Protein AF-A0A9X9MAJ4-F1 (afdb_monomer_lite)

InterPro domains:
  IPR027417 P-loop containing nucleoside triphosphate hydrolase [G3DSA:3.40.50.300] (80-132)
  IPR027417 P-loop containing nucleoside triphosphate hydrolase [SSF52540] (39-132)
  IPR036640 ABC transporter type 1, transmembrane domain superfamily [G3DSA:1.20.1560.10] (1-76)
  IPR050173 ATP-binding cassette transporter C-like [PTHR24223] (1-132)

Organism: Gulo gulo (NCBI:txid48420)

Stru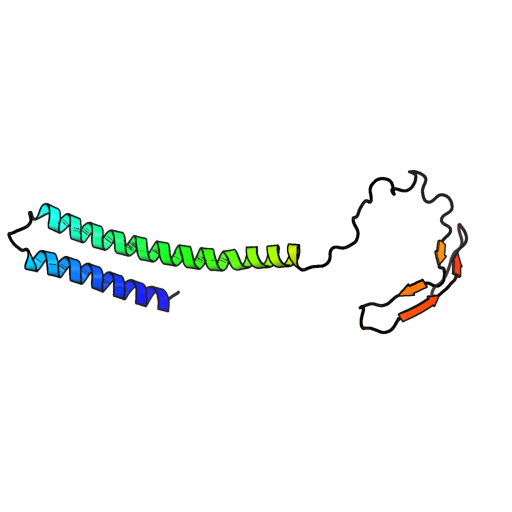cture (mmCIF, N/CA/C/O backbone):
data_AF-A0A9X9MAJ4-F1
#
_entry.id   AF-A0A9X9MAJ4-F1
#
loop_
_atom_site.group_PDB
_atom_site.id
_atom_site.type_symbol
_atom_site.label_atom_id
_atom_site.label_alt_id
_atom_site.label_comp_id
_atom_site.label_asym_id
_atom_site.label_entity_id
_atom_site.label_seq_id
_atom_site.pdbx_PDB_ins_code
_atom_site.Cartn_x
_atom_site.Cartn_y
_atom_site.Cartn_z
_atom_site.occupancy
_atom_site.B_iso_or_equiv
_atom_site.auth_seq_id
_atom_site.auth_comp_id
_atom_site.auth_asym_id
_atom_site.auth_atom_id
_atom_site.pdbx_PDB_model_num
ATOM 1 N N . MET A 1 1 ? 7.025 -8.663 -17.696 1.00 63.94 1 MET A N 1
ATOM 2 C CA . MET A 1 1 ? 8.421 -8.254 -17.987 1.00 63.94 1 MET A CA 1
ATOM 3 C C . MET A 1 1 ? 8.972 -8.793 -19.311 1.00 63.94 1 MET A C 1
ATOM 5 O O . MET A 1 1 ? 9.365 -7.973 -20.124 1.00 63.94 1 MET A O 1
ATOM 9 N N . ARG A 1 2 ? 8.987 -10.114 -19.581 1.00 74.19 2 ARG A N 1
ATOM 10 C CA . ARG A 1 2 ? 9.574 -10.674 -20.830 1.00 74.19 2 ARG A CA 1
ATOM 11 C C . ARG A 1 2 ? 8.969 -10.115 -22.127 1.00 74.19 2 ARG A C 1
ATOM 13 O O . ARG A 1 2 ? 9.711 -9.779 -23.033 1.00 74.19 2 ARG A O 1
ATOM 20 N N . TRP A 1 3 ? 7.651 -9.934 -22.191 1.00 82.88 3 TRP A N 1
ATOM 21 C CA . TRP A 1 3 ? 6.989 -9.354 -23.369 1.00 82.88 3 TRP A CA 1
ATOM 22 C C . TRP A 1 3 ? 7.345 -7.878 -23.615 1.00 82.88 3 TRP A C 1
ATOM 24 O O . TRP A 1 3 ? 7.587 -7.468 -24.746 1.00 82.88 3 TRP A O 1
ATOM 34 N N . LEU A 1 4 ? 7.416 -7.084 -22.542 1.00 82.56 4 LEU A N 1
ATOM 35 C CA . LEU A 1 4 ? 7.818 -5.678 -22.600 1.00 82.56 4 LEU A CA 1
ATOM 36 C C . LEU A 1 4 ? 9.281 -5.546 -23.041 1.00 82.56 4 LEU A C 1
ATOM 38 O O . LEU A 1 4 ? 9.578 -4.720 -23.892 1.00 82.56 4 LEU A O 1
ATOM 42 N N . ALA A 1 5 ? 10.164 -6.401 -22.513 1.00 80.31 5 ALA A N 1
ATOM 43 C CA . ALA A 1 5 ? 11.569 -6.443 -22.906 1.00 80.31 5 ALA A CA 1
ATOM 44 C C . ALA A 1 5 ? 11.725 -6.687 -24.415 1.00 80.31 5 ALA A C 1
ATOM 46 O O . ALA A 1 5 ? 12.355 -5.879 -25.080 1.00 80.31 5 ALA A O 1
ATOM 47 N N . VAL A 1 6 ? 11.030 -7.688 -24.973 1.00 85.44 6 VAL A N 1
ATOM 48 C CA . VAL A 1 6 ? 11.064 -7.974 -26.421 1.00 85.44 6 VAL A CA 1
ATOM 49 C C . VAL A 1 6 ? 10.617 -6.768 -27.258 1.00 85.44 6 VAL A C 1
ATOM 51 O O . VAL A 1 6 ? 11.227 -6.467 -28.280 1.00 85.44 6 VAL A O 1
ATOM 54 N N . ARG A 1 7 ? 9.579 -6.034 -26.835 1.00 85.94 7 ARG A N 1
ATOM 55 C CA . ARG A 1 7 ? 9.149 -4.813 -27.544 1.00 85.94 7 ARG A CA 1
ATOM 56 C C . ARG A 1 7 ? 10.189 -3.694 -27.467 1.00 85.94 7 ARG A C 1
ATOM 58 O O . ARG A 1 7 ? 10.401 -3.000 -28.456 1.00 85.94 7 ARG A O 1
ATOM 65 N N . LEU A 1 8 ? 10.832 -3.524 -26.314 1.00 86.00 8 LEU A N 1
ATOM 66 C CA . LEU A 1 8 ? 11.888 -2.527 -26.134 1.00 86.00 8 LEU A CA 1
ATOM 67 C C . LEU A 1 8 ? 13.144 -2.884 -26.937 1.00 86.00 8 LEU A C 1
ATOM 69 O O . LEU A 1 8 ? 13.759 -1.992 -27.520 1.00 86.00 8 LEU A O 1
ATOM 73 N N . ASP A 1 9 ? 13.492 -4.168 -27.024 1.00 86.25 9 ASP A N 1
ATOM 74 C CA . ASP A 1 9 ? 14.580 -4.666 -27.870 1.00 86.25 9 ASP A CA 1
ATOM 75 C C . ASP A 1 9 ? 14.314 -4.356 -29.349 1.00 86.25 9 ASP A C 1
ATOM 77 O O . ASP A 1 9 ? 15.194 -3.843 -30.034 1.00 86.25 9 ASP A O 1
ATOM 81 N N . LEU A 1 10 ? 13.085 -4.565 -29.839 1.00 88.62 10 LEU A N 1
ATOM 82 C CA . LEU A 1 10 ? 12.721 -4.244 -31.227 1.00 88.62 10 LEU A CA 1
ATOM 83 C C . LEU A 1 10 ? 12.878 -2.750 -31.556 1.00 88.62 10 LEU A C 1
ATOM 85 O O . LEU A 1 10 ? 13.412 -2.412 -32.612 1.00 88.62 10 LEU A O 1
ATOM 89 N N . ILE A 1 11 ? 12.454 -1.857 -30.655 1.00 88.06 11 ILE A N 1
ATOM 90 C CA . ILE A 1 11 ? 12.619 -0.399 -30.823 1.00 88.06 11 ILE A CA 1
ATOM 91 C C . ILE A 1 11 ? 14.105 -0.031 -30.852 1.00 88.06 11 ILE A C 1
ATOM 93 O O . ILE A 1 11 ? 14.540 0.779 -31.668 1.00 88.06 11 ILE A O 1
ATOM 97 N N . SER A 1 12 ? 14.886 -0.660 -29.980 1.00 88.44 12 SER A N 1
ATOM 98 C CA . SER A 1 12 ? 16.320 -0.419 -29.857 1.00 88.44 12 SER A CA 1
ATOM 99 C C . SER A 1 12 ? 17.085 -0.860 -31.103 1.00 88.44 12 SER A C 1
ATOM 101 O O . SER A 1 12 ? 17.907 -0.112 -31.631 1.00 88.44 12 SER A O 1
ATOM 103 N N . ILE A 1 13 ? 16.756 -2.045 -31.627 1.00 90.31 13 ILE A N 1
ATOM 104 C CA . ILE A 1 13 ? 17.298 -2.557 -32.887 1.00 90.31 13 ILE A CA 1
ATOM 105 C C . ILE A 1 13 ? 16.937 -1.604 -34.028 1.00 90.31 13 ILE A C 1
ATOM 107 O O . ILE A 1 13 ? 17.827 -1.188 -34.761 1.00 90.31 13 ILE A O 1
ATOM 111 N N . ALA A 1 14 ? 15.673 -1.181 -34.142 1.00 91.19 14 ALA A N 1
ATOM 112 C CA . ALA A 1 14 ? 15.253 -0.240 -35.180 1.00 91.19 14 ALA A CA 1
ATOM 113 C C . ALA A 1 14 ? 16.021 1.094 -35.117 1.00 91.19 14 ALA A C 1
ATOM 115 O O . ALA A 1 14 ? 16.413 1.634 -36.154 1.00 91.19 14 ALA A O 1
ATOM 116 N N . LEU A 1 15 ? 16.287 1.609 -33.913 1.00 90.06 15 LEU A N 1
ATOM 117 C CA . LEU A 1 15 ? 17.016 2.861 -33.701 1.00 90.06 15 LEU A CA 1
ATOM 118 C C . LEU A 1 15 ? 18.499 2.731 -34.082 1.00 90.06 15 LEU A C 1
ATOM 120 O O . LEU A 1 15 ? 19.034 3.592 -34.788 1.00 90.06 15 LEU A O 1
ATOM 124 N N . ILE A 1 16 ? 19.147 1.627 -33.696 1.00 91.12 16 ILE A N 1
ATOM 125 C CA . ILE A 1 16 ? 20.539 1.330 -34.069 1.00 91.12 16 ILE A CA 1
ATOM 126 C C . ILE A 1 16 ? 20.652 1.110 -35.583 1.00 91.12 16 ILE A C 1
ATOM 128 O O . ILE A 1 16 ? 21.540 1.683 -36.214 1.00 91.12 16 ILE A O 1
ATOM 132 N N . THR A 1 17 ? 19.734 0.353 -36.190 1.00 92.00 17 THR A N 1
ATOM 133 C CA . THR A 1 17 ? 19.701 0.124 -37.642 1.00 92.00 17 THR A CA 1
ATOM 134 C C . THR A 1 17 ? 19.492 1.425 -38.413 1.00 92.00 17 THR A C 1
ATOM 136 O O . THR A 1 17 ? 20.193 1.661 -39.393 1.00 92.00 17 THR A O 1
ATOM 139 N N . THR A 1 18 ? 18.592 2.302 -37.958 1.00 91.38 18 THR A N 1
ATOM 140 C CA . THR A 1 18 ? 18.357 3.612 -38.594 1.00 91.38 18 THR A CA 1
ATOM 141 C C . THR A 1 18 ? 19.589 4.510 -38.485 1.00 91.38 18 THR A C 1
ATOM 143 O O . THR A 1 18 ? 19.997 5.126 -39.468 1.00 91.38 18 THR A O 1
ATOM 146 N N . THR A 1 19 ? 20.230 4.538 -37.313 1.00 90.94 19 THR A N 1
ATOM 147 C CA . THR A 1 19 ? 21.475 5.293 -37.094 1.00 90.94 19 THR A CA 1
ATOM 148 C C . THR A 1 19 ? 22.600 4.772 -37.991 1.00 90.94 19 THR A C 1
ATOM 150 O O . THR A 1 19 ? 23.287 5.557 -38.641 1.00 90.94 19 THR A O 1
ATOM 153 N N . GLY A 1 20 ? 22.752 3.449 -38.087 1.00 91.38 20 GLY A N 1
ATOM 154 C CA . GLY A 1 20 ? 23.727 2.808 -38.969 1.00 91.38 20 GLY A CA 1
ATOM 155 C C . GLY A 1 20 ? 23.472 3.104 -40.449 1.00 91.38 20 GLY A C 1
ATOM 156 O O . GLY A 1 20 ? 24.400 3.475 -41.164 1.00 91.38 20 GLY A O 1
ATOM 157 N N . LEU A 1 21 ? 22.216 3.020 -40.901 1.00 92.81 21 LEU A N 1
ATOM 158 C CA . LEU A 1 21 ? 21.818 3.370 -42.269 1.00 92.81 21 LEU A CA 1
ATOM 159 C C . LEU A 1 21 ? 22.145 4.829 -42.605 1.00 92.81 21 LEU A C 1
ATOM 161 O O . LEU A 1 21 ? 22.718 5.091 -43.659 1.00 92.81 21 LEU A O 1
ATOM 165 N N . MET A 1 22 ? 21.837 5.769 -41.708 1.00 89.38 22 MET A N 1
ATOM 166 C CA . MET A 1 22 ? 22.144 7.192 -41.906 1.00 89.38 22 MET A CA 1
ATOM 167 C C . MET A 1 22 ? 23.650 7.447 -42.027 1.00 89.38 22 MET A C 1
ATOM 169 O O . MET A 1 22 ? 24.072 8.214 -42.890 1.00 89.38 22 MET A O 1
ATOM 173 N N . ILE A 1 23 ? 24.470 6.765 -41.222 1.00 90.88 23 ILE A N 1
ATOM 174 C CA . ILE A 1 23 ? 25.935 6.873 -41.297 1.00 90.88 23 ILE A CA 1
ATOM 175 C C . ILE A 1 23 ? 26.466 6.366 -42.643 1.00 90.88 23 ILE A C 1
ATOM 177 O O . ILE A 1 23 ? 27.358 6.988 -43.218 1.00 90.88 23 ILE A O 1
ATOM 181 N N . VAL A 1 24 ? 25.907 5.271 -43.167 1.00 90.44 24 VAL A N 1
ATOM 182 C CA . VAL A 1 24 ? 26.293 4.726 -44.479 1.00 90.44 24 VAL A CA 1
ATOM 183 C C . VAL A 1 24 ? 25.851 5.646 -45.621 1.00 90.44 24 VAL A C 1
ATOM 185 O O . VAL A 1 24 ? 26.626 5.885 -46.544 1.00 90.44 24 VAL A O 1
ATOM 188 N N . LEU A 1 25 ? 24.634 6.196 -45.567 1.00 90.38 25 LEU A N 1
ATOM 189 C CA . LEU A 1 25 ? 24.119 7.100 -46.603 1.00 90.38 25 LEU A CA 1
ATOM 190 C C . LEU A 1 25 ? 24.888 8.426 -46.664 1.00 90.38 25 LEU A C 1
ATOM 192 O O . LEU A 1 25 ? 25.099 8.964 -47.748 1.00 90.38 25 LEU A O 1
ATOM 196 N N . MET A 1 26 ? 25.333 8.941 -45.517 1.00 87.19 26 MET A N 1
ATOM 197 C CA . MET A 1 26 ? 26.099 10.190 -45.414 1.00 87.19 26 MET A CA 1
ATOM 198 C C . MET A 1 26 ? 27.619 9.965 -45.479 1.00 87.19 26 MET A C 1
ATOM 200 O O . MET A 1 26 ? 28.409 10.810 -45.041 1.00 87.19 26 MET A O 1
ATOM 204 N N . HIS A 1 27 ? 28.050 8.825 -46.027 1.00 82.88 27 HIS A N 1
ATOM 205 C CA . HIS A 1 27 ? 29.459 8.484 -46.166 1.00 82.88 27 HIS A CA 1
ATOM 206 C C . HIS A 1 27 ? 30.218 9.561 -46.963 1.00 82.88 27 HIS A C 1
ATOM 208 O O . HIS A 1 27 ? 29.853 9.908 -48.085 1.00 82.88 27 HIS A O 1
ATOM 214 N N . GLY A 1 28 ? 31.286 10.102 -46.369 1.00 81.38 28 GLY A N 1
ATOM 215 C CA . GLY A 1 28 ? 32.096 11.181 -46.949 1.00 81.38 28 GLY A CA 1
ATOM 216 C C . GLY A 1 28 ? 31.592 12.604 -46.671 1.00 81.38 28 GLY A C 1
ATOM 217 O O . GLY A 1 28 ? 32.329 13.551 -46.929 1.00 81.38 28 GLY A O 1
ATOM 218 N N . GLN A 1 29 ? 30.390 12.775 -46.107 1.00 85.75 29 GLN A N 1
ATOM 219 C CA . GLN A 1 29 ? 29.860 14.089 -45.705 1.00 85.75 29 GLN A CA 1
ATOM 220 C C . GLN A 1 29 ? 30.136 14.420 -44.231 1.00 85.75 29 GLN A C 1
ATOM 222 O O . GLN A 1 29 ? 30.224 15.590 -43.866 1.00 85.75 29 GLN A O 1
ATOM 227 N N . ILE A 1 30 ? 30.274 13.397 -43.381 1.00 86.69 30 ILE A N 1
ATOM 228 C CA . ILE A 1 30 ? 30.464 13.542 -41.932 1.00 86.69 30 ILE A CA 1
ATOM 229 C C . ILE A 1 30 ? 31.847 13.003 -41.529 1.00 86.69 30 ILE A C 1
ATOM 231 O O . ILE A 1 30 ? 32.215 11.903 -41.948 1.00 86.69 30 ILE A O 1
ATOM 235 N N . PRO A 1 31 ? 32.607 13.714 -40.672 1.00 90.62 31 PRO A N 1
ATOM 236 C CA . PRO A 1 31 ? 33.850 13.194 -40.114 1.00 90.62 31 PRO A CA 1
ATOM 237 C C . PRO A 1 31 ? 33.649 11.851 -39.380 1.00 90.62 31 PRO A C 1
ATOM 239 O O . PRO A 1 31 ? 32.705 11.723 -38.590 1.00 90.62 31 PRO A O 1
ATOM 242 N N . PRO A 1 32 ? 34.556 10.865 -39.541 1.00 87.12 32 PRO A N 1
ATOM 243 C CA . PRO A 1 32 ? 34.430 9.543 -38.915 1.00 87.12 32 PRO A CA 1
ATOM 244 C C . PRO A 1 32 ? 34.246 9.578 -37.390 1.00 87.12 32 PRO A C 1
ATOM 246 O O . PRO A 1 32 ? 33.522 8.753 -36.833 1.00 87.12 32 PRO A O 1
ATOM 249 N N . ALA A 1 33 ? 34.839 10.573 -36.720 1.00 91.31 33 ALA A N 1
ATOM 250 C CA . ALA A 1 33 ? 34.709 10.772 -35.279 1.00 91.31 33 ALA A CA 1
ATOM 251 C C . ALA A 1 33 ? 33.244 10.958 -34.836 1.00 91.31 33 ALA A C 1
ATOM 253 O O . ALA A 1 33 ? 32.804 10.325 -33.877 1.00 91.31 33 ALA A O 1
ATOM 254 N N . TYR A 1 34 ? 32.458 11.763 -35.559 1.00 89.88 34 TYR A N 1
ATOM 255 C CA . TYR A 1 34 ? 31.046 11.990 -35.231 1.00 89.88 34 TYR A CA 1
ATOM 256 C C . TYR A 1 34 ? 30.176 10.761 -35.505 1.00 89.88 34 TYR A C 1
ATOM 258 O O . TYR A 1 34 ? 29.245 10.493 -34.750 1.00 89.88 34 TYR A O 1
ATOM 266 N N . SER A 1 35 ? 30.508 9.972 -36.529 1.00 90.19 35 SER A N 1
ATOM 267 C CA . SER A 1 35 ? 29.799 8.719 -36.830 1.00 90.19 35 SER A CA 1
ATOM 268 C C . SER A 1 35 ? 29.992 7.678 -35.718 1.00 90.19 35 SER A C 1
ATOM 270 O O . SER A 1 35 ? 29.032 7.040 -35.283 1.00 90.19 35 SER A O 1
ATOM 272 N N . GLY A 1 36 ? 31.219 7.558 -35.194 1.00 90.12 36 GLY A N 1
ATOM 273 C CA . GLY A 1 36 ? 31.523 6.693 -34.049 1.00 90.12 36 GLY A CA 1
ATOM 274 C C . GLY A 1 36 ? 30.813 7.131 -32.764 1.00 90.12 36 GLY A C 1
ATOM 275 O O . GLY A 1 36 ? 30.264 6.294 -32.042 1.00 90.12 36 GLY A O 1
ATOM 276 N N . LEU A 1 37 ? 30.757 8.443 -32.506 1.00 92.94 37 LEU A N 1
ATOM 277 C CA . LEU A 1 37 ? 29.999 9.005 -31.384 1.00 92.94 37 LEU A CA 1
ATOM 278 C C . LEU A 1 37 ? 28.494 8.736 -31.514 1.00 92.94 37 LEU A C 1
ATOM 280 O O . LEU A 1 37 ? 27.873 8.312 -30.542 1.00 92.94 37 LEU A O 1
ATOM 284 N N . ALA A 1 38 ? 27.916 8.912 -32.705 1.00 90.88 38 ALA A N 1
ATOM 285 C CA . ALA A 1 38 ? 26.489 8.699 -32.944 1.00 90.88 38 ALA A CA 1
ATOM 286 C C . ALA A 1 38 ? 26.054 7.252 -32.651 1.00 90.88 38 ALA A C 1
ATOM 288 O O . ALA A 1 38 ? 25.091 7.041 -31.913 1.00 90.88 38 ALA A O 1
ATOM 289 N N . ILE A 1 39 ? 26.793 6.251 -33.148 1.00 90.25 39 ILE A N 1
ATOM 290 C CA . ILE A 1 39 ? 26.525 4.836 -32.827 1.00 90.25 39 ILE A CA 1
ATOM 291 C C . ILE A 1 39 ? 26.731 4.560 -31.335 1.00 90.25 39 ILE A C 1
ATOM 293 O O . ILE A 1 39 ? 25.894 3.904 -30.713 1.00 90.25 39 ILE A O 1
ATOM 297 N N . SER A 1 40 ? 27.806 5.084 -30.740 1.00 92.50 40 SER A N 1
ATOM 298 C CA . SER A 1 40 ? 28.090 4.876 -29.313 1.00 92.50 40 SER A CA 1
ATOM 299 C C . SER A 1 40 ? 26.981 5.437 -28.420 1.00 92.50 40 SER A C 1
ATOM 301 O O . SER A 1 40 ? 26.628 4.820 -27.413 1.00 92.50 40 SER A O 1
ATOM 303 N N . TYR A 1 41 ? 26.402 6.582 -28.785 1.00 91.56 41 TYR A N 1
ATOM 304 C CA . TYR A 1 41 ? 25.256 7.154 -28.080 1.00 91.56 41 TYR A CA 1
ATOM 305 C C . TYR A 1 41 ? 23.952 6.409 -28.361 1.00 91.56 41 TYR A C 1
ATOM 307 O O . TYR A 1 41 ? 23.187 6.198 -27.423 1.00 91.56 41 TYR A O 1
ATOM 315 N N . ALA A 1 42 ? 23.711 5.938 -29.587 1.00 89.75 42 ALA A N 1
ATOM 316 C CA . ALA A 1 42 ? 22.532 5.126 -29.901 1.00 89.75 42 ALA A CA 1
ATOM 317 C C . ALA A 1 42 ? 22.478 3.832 -29.063 1.00 89.75 42 ALA A C 1
ATOM 319 O O . ALA A 1 42 ? 21.424 3.471 -28.526 1.00 89.75 42 ALA A O 1
ATOM 320 N N . VAL A 1 43 ? 23.625 3.164 -28.889 1.00 88.56 43 VAL A N 1
ATOM 321 C CA . VAL A 1 43 ? 23.742 1.955 -28.056 1.00 88.56 43 VAL A CA 1
ATOM 322 C C . VAL A 1 43 ? 23.575 2.276 -26.566 1.00 88.56 43 VAL A C 1
ATOM 324 O O . VAL A 1 43 ? 22.859 1.566 -25.861 1.00 88.56 43 VAL A O 1
ATOM 327 N N . GLN A 1 44 ? 24.180 3.358 -26.068 1.00 91.38 44 GLN A N 1
ATOM 328 C CA . GLN A 1 44 ? 24.021 3.757 -24.661 1.00 91.38 44 GLN A CA 1
ATOM 329 C C . GLN A 1 44 ? 22.575 4.144 -24.324 1.00 91.38 44 GLN A C 1
ATOM 331 O O . GLN A 1 44 ? 22.038 3.711 -23.302 1.00 91.38 44 GLN A O 1
ATOM 336 N N . LEU A 1 45 ? 21.927 4.920 -25.196 1.00 87.81 45 LEU A N 1
ATOM 337 C CA . LEU A 1 45 ? 20.548 5.370 -25.007 1.00 87.81 45 LEU A CA 1
ATOM 338 C C . LEU A 1 45 ? 19.570 4.191 -24.963 1.00 87.81 45 LEU A C 1
ATOM 340 O O . LEU A 1 45 ? 18.657 4.180 -24.140 1.00 87.81 45 LEU A O 1
ATOM 344 N N . THR A 1 46 ? 19.806 3.176 -25.796 1.00 86.50 46 THR A N 1
ATOM 345 C CA . THR A 1 46 ? 19.069 1.905 -25.791 1.00 86.50 46 THR A CA 1
ATOM 346 C C . THR A 1 46 ? 19.077 1.248 -24.406 1.00 86.50 46 THR A C 1
ATOM 348 O O . THR A 1 46 ? 18.016 0.944 -23.856 1.00 86.50 46 THR A O 1
ATOM 351 N N . GLY A 1 47 ? 20.262 1.062 -23.813 1.00 84.94 47 GLY A N 1
ATOM 352 C CA . GLY A 1 47 ? 20.390 0.408 -22.507 1.00 84.94 47 GLY A CA 1
ATOM 353 C C . GLY A 1 47 ? 19.715 1.202 -21.388 1.00 84.94 47 GLY A C 1
ATOM 354 O O . GLY A 1 47 ? 18.995 0.634 -20.561 1.00 84.94 47 GLY A O 1
ATOM 355 N N . LEU A 1 48 ? 19.883 2.528 -21.403 1.00 88.81 48 LEU A N 1
ATOM 356 C CA . LEU A 1 48 ? 19.237 3.412 -20.435 1.00 88.81 48 LEU A CA 1
ATOM 357 C C . LEU A 1 48 ? 17.710 3.343 -20.547 1.00 88.81 48 LEU A C 1
ATOM 359 O O . LEU A 1 48 ? 17.031 3.196 -19.535 1.00 88.81 48 LEU A O 1
ATOM 363 N N . PHE A 1 49 ? 17.166 3.380 -21.766 1.00 85.62 49 PHE A N 1
ATOM 364 C CA . PHE A 1 49 ? 15.723 3.349 -21.993 1.00 85.62 49 PHE A CA 1
ATOM 365 C C . PHE A 1 49 ? 15.078 2.061 -21.463 1.00 85.62 49 PHE A C 1
ATOM 367 O O . PHE A 1 49 ? 14.053 2.108 -20.778 1.00 85.62 49 PHE A O 1
ATOM 374 N N . GLN A 1 50 ? 15.710 0.908 -21.702 1.00 84.81 50 GLN A N 1
ATOM 375 C CA . GLN A 1 50 ? 15.243 -0.376 -21.172 1.00 84.81 50 GLN A CA 1
ATOM 376 C C . GLN A 1 50 ? 15.221 -0.411 -19.644 1.00 84.81 50 GLN A C 1
ATOM 378 O O . GLN A 1 50 ? 14.260 -0.901 -19.038 1.00 84.81 50 GLN A O 1
ATOM 383 N N . PHE A 1 51 ? 16.274 0.118 -19.022 1.00 88.12 51 PHE A N 1
ATOM 384 C CA . PHE A 1 51 ? 16.364 0.221 -17.573 1.00 88.12 51 PHE A CA 1
ATOM 385 C C . PHE A 1 51 ? 15.291 1.161 -17.008 1.00 88.12 51 PHE A C 1
ATOM 387 O O . PHE A 1 51 ? 14.569 0.778 -16.087 1.00 88.12 51 PHE A O 1
ATOM 394 N N . THR A 1 52 ? 15.118 2.346 -17.595 1.00 91.12 52 THR A N 1
ATOM 395 C CA . THR A 1 52 ? 14.128 3.338 -17.158 1.00 91.12 52 THR A CA 1
ATOM 396 C C . THR A 1 52 ? 12.704 2.800 -17.239 1.00 91.12 52 THR A C 1
ATOM 398 O O . THR A 1 52 ? 11.952 2.935 -16.276 1.00 91.12 52 THR A O 1
ATOM 401 N N . VAL A 1 53 ? 12.324 2.144 -18.339 1.00 89.81 53 VAL A N 1
ATOM 402 C CA . VAL A 1 53 ? 10.971 1.581 -18.483 1.00 89.81 53 VAL A CA 1
ATOM 403 C C . VAL A 1 53 ? 10.717 0.479 -17.451 1.00 89.81 53 VAL A C 1
ATOM 405 O O . VAL A 1 53 ? 9.638 0.411 -16.859 1.00 89.81 53 VAL A O 1
ATOM 408 N N . ARG A 1 54 ? 11.719 -0.366 -17.183 1.00 87.75 54 ARG A N 1
ATOM 409 C CA . ARG A 1 54 ? 11.628 -1.378 -16.123 1.00 87.75 54 ARG A CA 1
ATOM 410 C C . ARG A 1 54 ? 11.440 -0.732 -14.751 1.00 87.75 54 ARG A C 1
ATOM 412 O O . ARG A 1 54 ? 10.567 -1.167 -14.004 1.00 87.75 54 ARG A O 1
ATOM 419 N N . LEU A 1 55 ? 12.228 0.296 -14.445 1.00 92.25 55 LEU A N 1
ATOM 420 C CA . LEU A 1 55 ? 12.158 1.013 -13.175 1.00 92.25 55 LEU A CA 1
ATOM 421 C C . LEU A 1 55 ? 10.812 1.728 -12.993 1.00 92.25 55 LEU A C 1
ATOM 423 O O . LEU A 1 55 ? 10.258 1.717 -11.894 1.00 92.25 55 LEU A O 1
ATOM 427 N N . ALA A 1 56 ? 10.260 2.301 -14.064 1.00 93.06 56 ALA A N 1
ATOM 428 C CA . ALA A 1 56 ? 8.936 2.915 -14.053 1.00 93.06 56 ALA A CA 1
ATOM 429 C C . ALA A 1 56 ? 7.847 1.877 -13.743 1.00 93.06 56 ALA A C 1
ATOM 431 O O . ALA A 1 56 ? 7.040 2.092 -12.843 1.00 93.06 56 ALA A O 1
ATOM 432 N N . SER A 1 57 ? 7.882 0.717 -14.408 1.00 91.38 57 SER A N 1
ATOM 433 C CA . SER A 1 57 ? 6.926 -0.371 -14.162 1.00 91.38 57 SER A CA 1
ATOM 434 C C . SER A 1 57 ? 7.031 -0.939 -12.742 1.00 91.38 57 SER A C 1
ATOM 436 O O . SER A 1 57 ? 6.018 -1.239 -12.114 1.00 91.38 57 SER A O 1
ATOM 438 N N . GLU A 1 58 ? 8.245 -1.073 -12.207 1.00 92.38 58 GLU A N 1
ATOM 439 C CA . GLU A 1 58 ? 8.441 -1.510 -10.823 1.00 92.38 58 GLU A CA 1
ATOM 440 C C . GLU A 1 58 ? 7.927 -0.471 -9.821 1.00 92.38 58 GLU A C 1
ATOM 442 O O . GLU A 1 58 ? 7.287 -0.822 -8.829 1.00 92.38 58 GLU A O 1
ATOM 447 N N . THR A 1 59 ? 8.176 0.810 -10.090 1.00 96.12 59 THR A N 1
ATOM 448 C CA . THR A 1 59 ? 7.646 1.911 -9.282 1.00 96.12 59 THR A CA 1
ATOM 449 C C . THR A 1 59 ? 6.123 1.880 -9.266 1.00 96.12 59 THR A C 1
ATOM 451 O O . THR A 1 59 ? 5.534 1.882 -8.189 1.00 96.12 59 THR A O 1
ATOM 454 N N . GLU A 1 60 ? 5.483 1.770 -10.427 1.00 94.44 60 GLU A N 1
ATOM 455 C CA . GLU A 1 60 ? 4.025 1.675 -10.541 1.00 94.44 60 GLU A CA 1
ATOM 456 C C . GLU A 1 60 ? 3.463 0.507 -9.715 1.00 94.44 60 GLU A C 1
ATOM 458 O O . GLU A 1 60 ? 2.550 0.697 -8.912 1.00 94.44 60 GLU A O 1
ATOM 463 N N . ALA A 1 61 ? 4.085 -0.673 -9.804 1.00 94.56 61 ALA A N 1
ATOM 464 C CA . ALA A 1 61 ? 3.693 -1.829 -9.000 1.00 94.56 61 ALA A CA 1
ATOM 465 C C . ALA A 1 61 ? 3.838 -1.584 -7.484 1.00 94.56 61 ALA A C 1
ATOM 467 O O . ALA A 1 61 ? 3.022 -2.053 -6.687 1.00 94.56 61 ALA A O 1
ATOM 468 N N . ARG A 1 62 ? 4.858 -0.831 -7.054 1.00 95.50 62 ARG A N 1
ATOM 469 C CA . ARG A 1 62 ? 5.030 -0.452 -5.639 1.00 95.50 62 ARG A CA 1
ATOM 470 C C . ARG A 1 62 ? 3.958 0.545 -5.184 1.00 95.50 62 ARG A C 1
ATOM 472 O O . ARG A 1 62 ? 3.499 0.461 -4.042 1.00 95.50 62 ARG A O 1
ATOM 479 N N . PHE A 1 63 ? 3.510 1.440 -6.063 1.00 97.00 63 PHE A N 1
ATOM 480 C CA . PHE A 1 63 ? 2.480 2.438 -5.755 1.00 97.00 63 PHE A CA 1
ATOM 481 C C . PHE A 1 63 ? 1.104 1.833 -5.449 1.00 97.00 63 PHE A C 1
ATOM 483 O O . PHE A 1 63 ? 0.361 2.425 -4.666 1.00 97.00 63 PHE A O 1
ATOM 490 N N . THR A 1 64 ? 0.795 0.620 -5.917 1.00 96.62 64 THR A N 1
ATOM 491 C CA . THR A 1 64 ? -0.423 -0.109 -5.506 1.00 96.62 64 THR A CA 1
ATOM 492 C C . THR A 1 64 ? -0.526 -0.265 -3.981 1.00 96.62 64 THR A C 1
ATOM 494 O O . THR A 1 64 ? -1.613 -0.216 -3.404 1.00 96.62 64 THR A O 1
ATOM 497 N N . SER A 1 65 ? 0.606 -0.402 -3.278 1.00 96.44 65 SER A N 1
ATOM 498 C CA . SER A 1 65 ? 0.599 -0.471 -1.809 1.00 96.44 65 SER A CA 1
ATOM 499 C C . SER A 1 65 ? 0.228 0.869 -1.169 1.00 96.44 65 SER A C 1
ATOM 501 O O . SER A 1 65 ? -0.497 0.894 -0.174 1.00 96.44 65 SER A O 1
ATOM 503 N N . VAL A 1 66 ? 0.693 1.976 -1.753 1.00 97.31 66 VAL A N 1
ATOM 504 C CA . VAL A 1 66 ? 0.366 3.340 -1.310 1.00 97.31 66 VAL A CA 1
ATOM 505 C C . VAL A 1 66 ? -1.113 3.632 -1.542 1.00 97.31 66 VAL A C 1
ATOM 507 O O . VAL A 1 66 ? -1.780 4.155 -0.650 1.00 97.31 66 VAL A O 1
ATOM 510 N N . GLU A 1 67 ? -1.644 3.234 -2.699 1.00 96.75 67 GLU A N 1
ATOM 511 C CA . GLU A 1 67 ? -3.068 3.350 -3.012 1.00 96.75 67 GLU A CA 1
ATOM 512 C C . GLU A 1 67 ? -3.927 2.633 -1.967 1.00 96.75 67 GLU A C 1
ATOM 514 O O . GLU A 1 67 ? -4.853 3.234 -1.424 1.00 96.75 67 GLU A O 1
ATOM 519 N N . ARG A 1 68 ? -3.573 1.392 -1.604 1.00 96.69 68 ARG A N 1
ATOM 520 C CA . ARG A 1 68 ? -4.294 0.621 -0.581 1.00 96.69 68 ARG A CA 1
ATOM 521 C C . ARG A 1 68 ? -4.264 1.291 0.795 1.00 96.69 68 ARG A C 1
ATOM 523 O O . ARG A 1 68 ? -5.291 1.345 1.466 1.00 96.69 68 ARG A O 1
ATOM 530 N N . ILE A 1 69 ? -3.115 1.821 1.218 1.00 96.94 69 ILE A N 1
ATOM 531 C CA . ILE A 1 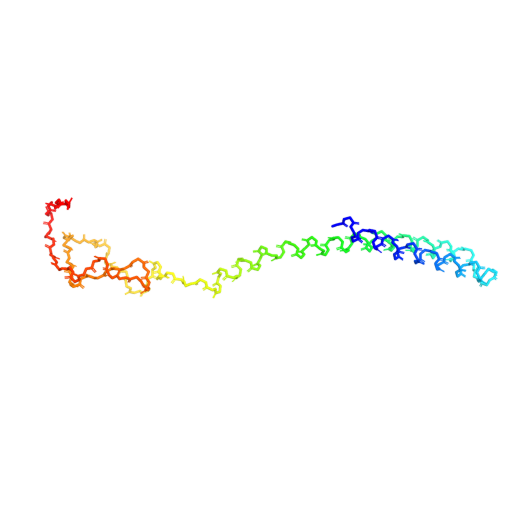69 ? -3.008 2.558 2.491 1.00 96.94 69 ILE A CA 1
ATOM 532 C C . ILE A 1 69 ? -3.905 3.799 2.459 1.00 96.94 69 ILE A C 1
ATOM 534 O O . ILE A 1 69 ? -4.687 4.030 3.380 1.00 96.94 69 ILE A O 1
ATOM 538 N N . ASN A 1 70 ? -3.837 4.576 1.380 1.00 96.75 70 ASN A N 1
ATOM 539 C CA . ASN A 1 70 ? -4.669 5.761 1.211 1.00 96.75 70 ASN A CA 1
ATOM 540 C C . ASN A 1 70 ? -6.168 5.409 1.150 1.00 96.75 70 ASN A C 1
ATOM 542 O O . ASN A 1 70 ? -6.989 6.147 1.693 1.00 96.75 70 ASN A O 1
ATOM 546 N N . HIS A 1 71 ? -6.530 4.275 0.546 1.00 96.44 71 HIS A N 1
ATOM 547 C CA . HIS A 1 71 ? -7.901 3.772 0.543 1.00 96.44 71 HIS A CA 1
ATOM 548 C C . HIS A 1 71 ? -8.398 3.489 1.964 1.00 96.44 71 HIS A C 1
ATOM 550 O O . HIS A 1 71 ? -9.493 3.934 2.309 1.00 96.44 71 HIS A O 1
ATOM 556 N N . TYR A 1 72 ? -7.591 2.834 2.807 1.00 95.50 72 TYR A N 1
ATOM 557 C CA . TYR A 1 72 ? -7.955 2.599 4.206 1.00 95.50 72 TYR A CA 1
ATOM 558 C C . TYR A 1 72 ? -8.115 3.895 4.997 1.00 95.50 72 TYR A C 1
ATOM 560 O O . TYR A 1 72 ? -9.068 4.022 5.754 1.00 95.50 72 TYR A O 1
ATOM 568 N N . ILE A 1 73 ? -7.246 4.881 4.779 1.00 93.94 73 ILE A N 1
ATOM 569 C CA . ILE A 1 73 ? -7.337 6.176 5.468 1.00 93.94 73 ILE A CA 1
ATOM 570 C C . ILE A 1 73 ? -8.615 6.937 5.086 1.00 93.94 73 ILE A C 1
ATOM 572 O O . ILE A 1 73 ? -9.207 7.599 5.933 1.00 93.94 73 ILE A O 1
ATOM 576 N N . LYS A 1 74 ? -9.023 6.886 3.812 1.00 94.00 74 LYS A N 1
ATOM 577 C CA . LYS A 1 74 ? -10.134 7.705 3.296 1.00 94.00 74 LYS A CA 1
ATOM 578 C C . LYS A 1 74 ? -11.502 7.035 3.368 1.00 94.00 74 LYS A C 1
ATOM 580 O O . LYS A 1 74 ? -12.500 7.745 3.423 1.00 94.00 74 LYS A O 1
ATOM 585 N N . THR A 1 75 ? -11.553 5.707 3.302 1.00 93.94 75 THR A N 1
ATOM 586 C CA . THR A 1 75 ? -12.811 4.972 3.079 1.00 93.94 75 THR A CA 1
ATOM 587 C C . THR A 1 75 ? -13.310 4.267 4.333 1.00 93.94 75 THR A C 1
ATOM 589 O O . THR A 1 75 ? -14.519 4.117 4.489 1.00 93.94 75 THR A O 1
ATOM 592 N N . LEU A 1 76 ? -12.422 3.825 5.234 1.00 92.88 76 LEU A N 1
ATOM 593 C CA . LEU A 1 76 ? -12.871 3.193 6.475 1.00 92.88 76 LEU A CA 1
ATOM 594 C C . LEU A 1 76 ? -13.452 4.239 7.425 1.00 92.88 76 LEU A C 1
ATOM 596 O O . LEU A 1 76 ? -12.860 5.291 7.665 1.00 92.88 76 LEU A O 1
ATOM 600 N N . SER A 1 77 ? -14.594 3.904 8.019 1.00 90.38 77 SER A N 1
ATOM 601 C CA . SER A 1 77 ? -15.138 4.633 9.158 1.00 90.38 77 SER A CA 1
ATOM 602 C C . SER A 1 77 ? -14.180 4.521 10.340 1.00 90.38 77 SER A C 1
ATOM 604 O O . SER A 1 77 ? -13.820 3.413 10.743 1.00 90.38 77 SER A O 1
ATOM 606 N N . LEU A 1 78 ? -13.784 5.658 10.909 1.00 88.69 78 LEU A N 1
ATOM 607 C CA . LEU A 1 78 ? -12.994 5.664 12.133 1.00 88.69 78 LEU A CA 1
ATOM 608 C C . LEU A 1 78 ? -13.872 5.309 13.334 1.00 88.69 78 LEU A C 1
ATOM 610 O O . LEU A 1 78 ? -15.023 5.738 13.433 1.00 88.69 78 LEU A O 1
ATOM 614 N N . GLU A 1 79 ? -13.288 4.574 14.273 1.00 91.06 79 GLU A N 1
ATOM 615 C CA . GLU A 1 79 ? -13.850 4.423 15.610 1.00 91.06 79 GLU A CA 1
ATOM 616 C C . GLU A 1 79 ? -13.844 5.763 16.361 1.00 91.06 79 GLU A C 1
ATOM 618 O O . GLU A 1 79 ? -13.187 6.737 15.970 1.00 91.06 79 GLU A O 1
ATOM 623 N N . ALA A 1 80 ? -14.585 5.819 17.469 1.00 90.06 80 ALA A N 1
ATOM 624 C CA . ALA A 1 80 ? -14.596 6.999 18.319 1.00 90.06 80 ALA A CA 1
ATOM 625 C C . ALA A 1 80 ? -13.168 7.340 18.803 1.00 90.06 80 ALA A C 1
ATOM 627 O O . ALA A 1 80 ? -12.374 6.439 19.087 1.00 90.06 80 ALA A O 1
ATOM 628 N N . PRO A 1 81 ? -12.820 8.633 18.940 1.00 91.56 81 PRO A N 1
ATOM 629 C CA . PRO A 1 81 ? -11.503 9.028 19.421 1.00 91.56 81 PRO A CA 1
ATOM 630 C C . PRO A 1 81 ? -11.192 8.420 20.790 1.00 91.56 81 PRO A C 1
ATOM 632 O O . PRO A 1 81 ? -11.991 8.537 21.718 1.00 91.56 81 PRO A O 1
ATOM 635 N N . ALA A 1 82 ? -9.985 7.869 20.946 1.00 89.69 82 ALA A N 1
ATOM 636 C CA . ALA A 1 82 ? -9.550 7.243 22.198 1.00 89.69 82 ALA A CA 1
ATOM 637 C C . ALA A 1 82 ? -9.609 8.193 23.409 1.00 89.69 82 ALA A C 1
ATOM 639 O O . ALA A 1 82 ? -9.796 7.760 24.543 1.00 89.69 82 ALA A O 1
ATOM 640 N N . ARG A 1 83 ? -9.433 9.502 23.183 1.00 89.50 83 ARG A N 1
ATOM 641 C CA . ARG A 1 83 ? -9.606 10.538 24.206 1.00 89.50 83 ARG A CA 1
ATOM 642 C C . ARG A 1 83 ? -10.393 11.701 23.639 1.00 89.50 83 ARG A C 1
ATOM 644 O O . ARG A 1 83 ? -9.983 12.329 22.664 1.00 89.50 83 ARG A O 1
ATOM 651 N N . ILE A 1 84 ? -11.488 12.031 24.306 1.00 91.69 84 ILE A N 1
ATOM 652 C CA . ILE A 1 84 ? -12.277 13.219 24.003 1.00 91.69 84 ILE A CA 1
ATOM 653 C C . ILE A 1 84 ? -11.835 14.320 24.968 1.00 91.69 84 ILE A C 1
ATOM 655 O O . ILE A 1 84 ? -11.852 14.136 26.188 1.00 91.69 84 ILE A O 1
ATOM 659 N N . LYS A 1 85 ? -11.404 15.466 24.424 1.00 89.25 85 LYS A N 1
ATOM 660 C CA . LYS A 1 85 ? -10.992 16.623 25.235 1.00 89.25 85 LYS A CA 1
ATOM 661 C C . LYS A 1 85 ? -12.113 16.996 26.209 1.00 89.25 85 LYS A C 1
ATOM 663 O O . LYS A 1 85 ? -13.277 17.033 25.821 1.00 89.25 85 LYS A O 1
ATOM 668 N N . ASN A 1 86 ? -11.745 17.273 27.458 1.00 87.88 86 ASN A N 1
ATOM 669 C CA . ASN A 1 86 ? -12.656 17.668 28.541 1.00 87.88 86 ASN A CA 1
ATOM 670 C C . ASN A 1 86 ? -13.744 16.637 28.907 1.00 87.88 86 ASN A C 1
ATOM 672 O O . ASN A 1 86 ? -14.696 16.990 29.593 1.00 87.88 86 ASN A O 1
ATOM 676 N N . LYS A 1 87 ? -13.618 15.372 28.478 1.00 90.25 87 LYS A N 1
ATOM 677 C CA . LYS A 1 87 ? -14.509 14.270 28.893 1.00 90.25 87 LYS A CA 1
ATOM 678 C C . LYS A 1 87 ? -13.774 13.126 29.595 1.00 90.25 87 LYS A C 1
ATOM 680 O O . LYS A 1 87 ? -14.322 12.038 29.734 1.00 90.25 87 LYS A O 1
ATOM 685 N N . ALA A 1 88 ? -12.524 13.347 29.996 1.00 89.88 88 ALA A N 1
ATOM 686 C CA . ALA A 1 88 ? -11.829 12.380 30.831 1.00 89.88 88 ALA A CA 1
ATOM 687 C C . ALA A 1 88 ? -12.520 12.330 32.204 1.00 89.88 88 ALA A C 1
ATOM 689 O O . ALA A 1 88 ? -12.811 13.396 32.757 1.00 89.88 88 ALA A O 1
ATOM 690 N N . PRO A 1 89 ? -12.805 11.136 32.744 1.00 90.62 89 PRO A N 1
ATOM 691 C CA . PRO A 1 89 ? -13.335 11.028 34.092 1.00 90.62 89 PRO A CA 1
ATOM 692 C C . PRO A 1 89 ? -12.291 11.499 35.120 1.00 90.62 89 PRO A C 1
ATOM 694 O O . PRO A 1 89 ? -11.108 11.650 34.803 1.00 90.62 89 PRO A O 1
ATOM 697 N N . SER A 1 90 ? -12.740 11.748 36.353 1.00 91.00 90 SER A N 1
ATOM 698 C CA . SER A 1 90 ? -11.851 12.074 37.477 1.00 91.00 90 SER A CA 1
ATOM 699 C C . SER A 1 90 ? -10.775 10.988 37.657 1.00 91.00 90 SER A C 1
ATOM 701 O O . SER A 1 90 ? -11.075 9.821 37.396 1.00 91.00 90 SER A O 1
ATOM 703 N N . PRO A 1 91 ? -9.559 11.314 38.140 1.00 89.69 91 PRO A N 1
ATOM 704 C CA . PRO A 1 91 ? -8.543 10.313 38.483 1.00 89.69 91 PRO A CA 1
ATOM 705 C C . PRO A 1 91 ? -9.039 9.221 39.441 1.00 89.69 91 PRO A C 1
ATOM 707 O O . PRO A 1 91 ? -8.557 8.096 39.378 1.00 89.69 91 PRO A O 1
ATOM 710 N N . ASP A 1 92 ? -10.026 9.544 40.278 1.00 91.81 92 ASP A N 1
ATOM 711 C CA . ASP A 1 92 ? -10.618 8.617 41.248 1.00 91.81 92 ASP A CA 1
ATOM 712 C C . ASP A 1 92 ? -11.750 7.756 40.655 1.00 91.81 92 ASP A C 1
ATOM 714 O O . ASP A 1 92 ? -12.443 7.046 41.382 1.00 91.81 92 ASP A O 1
ATOM 718 N N . TRP A 1 93 ? -12.003 7.841 39.345 1.00 91.75 93 TRP A N 1
ATOM 719 C CA . TRP A 1 93 ? -13.006 7.014 38.681 1.00 91.75 93 TRP A CA 1
ATOM 720 C C . TRP A 1 93 ? -12.452 5.620 38.341 1.00 91.75 93 TRP A C 1
ATOM 722 O O . TRP A 1 93 ? -11.339 5.518 37.821 1.00 91.75 93 TRP A O 1
ATOM 732 N N . PRO A 1 94 ? -13.255 4.552 38.498 1.00 92.62 94 PRO A N 1
ATOM 733 C CA . PRO A 1 94 ? -14.572 4.522 39.141 1.00 92.62 94 PRO A CA 1
ATOM 734 C C . PRO A 1 94 ? -14.456 4.417 40.676 1.00 92.62 94 PRO A C 1
ATOM 736 O O . PRO A 1 94 ? -13.658 3.631 41.174 1.00 92.62 94 PRO A O 1
ATOM 739 N N . GLN A 1 95 ? -15.289 5.157 41.425 1.00 89.12 95 GLN A N 1
ATOM 740 C CA . GLN A 1 95 ? -15.258 5.146 42.900 1.00 89.12 95 GLN A CA 1
ATOM 741 C C . GLN A 1 95 ? -15.948 3.917 43.510 1.00 89.12 95 GLN A C 1
ATOM 743 O O . GLN A 1 95 ? -15.359 3.213 44.326 1.00 89.12 95 GLN A O 1
ATOM 748 N N . GLU A 1 96 ? -17.200 3.651 43.122 1.00 90.62 96 GLU A N 1
ATOM 749 C CA . GLU A 1 96 ? -18.004 2.565 43.707 1.00 90.62 96 GLU A CA 1
ATOM 750 C C . GLU A 1 96 ? -18.189 1.365 42.764 1.00 90.62 96 GLU A C 1
ATOM 752 O O . GLU A 1 96 ? -18.459 0.254 43.216 1.00 90.62 96 GLU A O 1
ATOM 757 N N . GLY A 1 97 ? -17.994 1.561 41.454 1.00 90.62 97 GLY A N 1
ATOM 758 C CA . GLY A 1 97 ? -18.091 0.491 40.456 1.00 90.62 97 GLY A CA 1
ATOM 759 C C . GLY A 1 97 ? -19.514 -0.016 40.194 1.00 90.62 97 GLY A C 1
ATOM 760 O O . GLY A 1 97 ? -19.669 -1.144 39.737 1.00 90.62 97 GLY A O 1
ATOM 761 N N . GLU A 1 98 ? -20.543 0.785 40.486 1.00 94.50 98 GLU A N 1
ATOM 762 C CA . GLU A 1 98 ? -21.919 0.499 40.065 1.00 94.50 98 GLU A CA 1
ATOM 763 C C . GLU A 1 98 ? -22.019 0.473 38.532 1.00 94.50 98 GLU A C 1
ATOM 765 O O . GLU A 1 98 ? -21.457 1.331 37.844 1.00 94.50 98 GLU A O 1
ATOM 770 N N . VAL A 1 99 ? -22.746 -0.509 37.994 1.00 94.69 99 VAL A N 1
ATOM 771 C CA . VAL A 1 99 ? -22.979 -0.644 36.551 1.00 94.69 99 VAL A CA 1
ATOM 772 C C . VAL A 1 99 ? -24.478 -0.709 36.297 1.00 94.69 99 VAL A C 1
ATOM 774 O O . VAL A 1 99 ? -25.144 -1.642 36.739 1.00 94.69 99 VAL A O 1
ATOM 777 N N . SER A 1 100 ? -25.006 0.263 35.555 1.00 95.25 100 SER A N 1
ATOM 778 C CA . SER A 1 100 ? -26.413 0.304 35.151 1.00 95.25 100 SER A CA 1
ATOM 779 C C . SER A 1 100 ? -26.532 0.205 33.635 1.00 95.25 100 SER A C 1
ATOM 781 O O . SER A 1 100 ? -25.890 0.959 32.901 1.00 95.25 100 SER A O 1
ATOM 783 N N . PHE A 1 101 ? -27.355 -0.730 33.172 1.00 96.50 101 PHE A N 1
ATOM 784 C CA . PHE A 1 101 ? -27.805 -0.817 31.791 1.00 96.50 101 PHE A CA 1
ATOM 785 C C . PHE A 1 101 ? -29.267 -0.387 31.734 1.00 96.50 101 PHE A C 1
ATOM 787 O O . PHE A 1 101 ? -30.113 -0.945 32.433 1.00 96.50 101 PHE A O 1
ATOM 794 N N . GLU A 1 102 ? -29.571 0.571 30.865 1.00 96.44 102 GLU A N 1
ATOM 795 C CA . GLU A 1 102 ? -30.924 1.081 30.656 1.00 96.44 102 GLU A CA 1
ATOM 796 C C . GLU A 1 102 ? -31.316 0.901 29.192 1.00 96.44 102 GLU A C 1
ATOM 798 O O . GLU A 1 102 ? -30.757 1.544 28.305 1.00 96.44 102 GLU A O 1
ATOM 803 N N . ASN A 1 103 ? -32.281 0.014 28.936 1.00 96.31 103 ASN A N 1
ATOM 804 C CA . ASN A 1 103 ? -32.792 -0.310 27.603 1.00 96.31 103 ASN A CA 1
ATOM 805 C C . ASN A 1 103 ? -31.676 -0.610 26.590 1.00 96.31 103 ASN A C 1
ATOM 807 O O . ASN A 1 103 ? -31.741 -0.186 25.436 1.00 96.31 103 ASN A O 1
ATOM 811 N N . ALA A 1 104 ? -30.648 -1.341 27.016 1.00 95.31 104 ALA A N 1
ATOM 812 C CA . ALA A 1 104 ? -29.486 -1.608 26.192 1.00 95.31 104 ALA A CA 1
ATOM 813 C C . ALA A 1 104 ? -29.842 -2.507 25.000 1.00 95.31 104 ALA A C 1
ATOM 815 O O . ALA A 1 104 ? -30.489 -3.553 25.139 1.00 95.31 104 ALA A O 1
ATOM 816 N N . GLU A 1 105 ? -29.387 -2.096 23.820 1.00 96.12 105 GLU A N 1
ATOM 817 C CA . GLU A 1 105 ? -29.599 -2.777 22.548 1.00 96.12 105 GLU A CA 1
ATOM 818 C 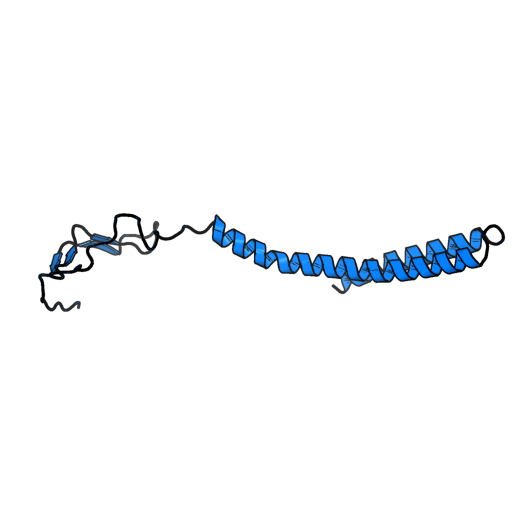C . GLU A 1 105 ? -28.257 -2.959 21.834 1.00 96.12 105 GLU A C 1
ATOM 820 O O . GLU A 1 105 ? -27.391 -2.085 21.868 1.00 96.12 105 GLU A O 1
ATOM 825 N N . MET A 1 106 ? -28.068 -4.108 21.184 1.00 95.50 106 MET A N 1
ATOM 826 C CA . MET A 1 106 ? -26.825 -4.421 20.476 1.00 95.50 106 MET A CA 1
ATOM 827 C C . MET A 1 106 ? -27.111 -5.233 19.215 1.00 95.50 106 MET A C 1
ATOM 829 O O . MET A 1 106 ? -27.915 -6.168 19.228 1.00 95.50 106 MET A O 1
ATOM 833 N N . ARG A 1 107 ? -26.397 -4.906 18.136 1.00 95.88 107 ARG A N 1
ATOM 834 C CA . ARG A 1 107 ? -26.326 -5.667 16.880 1.00 95.88 107 ARG A CA 1
ATOM 835 C C . ARG A 1 107 ? -24.879 -5.729 16.405 1.00 95.88 107 ARG A C 1
ATOM 837 O O . ARG A 1 107 ? -24.121 -4.793 16.636 1.00 95.88 107 ARG A O 1
ATOM 844 N N . TYR A 1 108 ? -24.516 -6.812 15.722 1.00 93.69 108 TYR A N 1
ATOM 845 C CA . TYR A 1 108 ? -23.164 -6.993 15.179 1.00 93.69 108 TYR A CA 1
ATOM 846 C C . TYR A 1 108 ? -22.907 -6.186 13.903 1.00 93.69 108 TYR A C 1
ATOM 848 O O . TYR A 1 108 ? -21.781 -5.775 13.654 1.00 93.69 108 TYR A O 1
ATOM 856 N N . GLN A 1 109 ? -23.937 -5.976 13.081 1.00 92.25 109 GLN A N 1
ATOM 857 C CA . GLN A 1 109 ? -23.867 -5.172 11.860 1.00 92.25 109 GLN A CA 1
ATOM 858 C C . GLN A 1 109 ? -25.160 -4.376 11.717 1.00 92.25 109 GLN A C 1
ATOM 860 O O . GLN A 1 109 ? -26.203 -4.796 12.220 1.00 92.25 109 GLN A O 1
ATOM 865 N N . GLU A 1 110 ? -25.111 -3.250 11.008 1.00 88.81 110 GLU A N 1
ATOM 866 C CA . GLU A 1 110 ? -26.256 -2.342 10.871 1.00 88.81 110 GLU A CA 1
ATOM 867 C C . GLU A 1 110 ? -27.496 -3.022 10.275 1.00 88.81 110 GLU A C 1
ATOM 869 O O . GLU A 1 110 ? -28.610 -2.771 10.730 1.00 88.81 110 GLU A O 1
ATOM 874 N N . ASN A 1 111 ? -27.302 -3.941 9.329 1.00 92.44 111 ASN A N 1
ATOM 875 C CA . ASN A 1 111 ? -28.387 -4.624 8.619 1.00 92.44 111 ASN A CA 1
ATOM 876 C C . ASN A 1 111 ? -28.859 -5.926 9.290 1.00 92.44 111 ASN A C 1
ATOM 878 O O . ASN A 1 111 ? -29.729 -6.609 8.752 1.00 92.44 111 ASN A O 1
ATOM 882 N N . LEU A 1 112 ? -28.285 -6.303 10.437 1.00 94.38 112 LEU A N 1
ATOM 883 C CA . LEU A 1 112 ? -28.677 -7.503 11.176 1.00 94.38 112 LEU A CA 1
ATOM 884 C C . LEU A 1 112 ? -29.709 -7.171 12.264 1.00 94.38 112 LEU A C 1
ATOM 886 O O . LEU A 1 112 ? -29.709 -6.059 12.804 1.00 94.38 112 LEU A O 1
ATOM 890 N N . PRO A 1 113 ? -30.575 -8.136 12.626 1.00 95.38 113 PRO A N 1
ATOM 891 C CA . PRO A 1 113 ? -31.490 -7.960 13.743 1.00 95.38 113 PRO A CA 1
ATOM 892 C C . PRO A 1 113 ? -30.730 -7.767 15.063 1.00 95.38 113 PRO A C 1
ATOM 894 O O . PRO A 1 113 ? -29.599 -8.227 15.235 1.00 95.38 113 PRO A O 1
ATOM 897 N N . LEU A 1 114 ? -31.389 -7.108 16.017 1.00 94.62 114 LEU A N 1
ATOM 898 C CA . LEU A 1 114 ? -30.875 -6.926 17.373 1.00 94.62 114 LEU A CA 1
ATOM 899 C C . LEU A 1 114 ? -30.692 -8.275 18.081 1.00 94.62 114 LEU A C 1
ATOM 901 O O . LEU A 1 114 ? -31.609 -9.104 18.106 1.00 94.62 114 LEU A O 1
ATOM 905 N N . VAL A 1 115 ? -29.520 -8.447 18.693 1.00 95.56 115 VAL A N 1
ATOM 906 C CA . VAL A 1 115 ? -29.160 -9.615 19.509 1.00 95.56 115 VAL A CA 1
ATOM 907 C C . VAL A 1 115 ? -29.510 -9.359 20.971 1.00 95.56 115 VAL A C 1
ATOM 909 O O . VAL A 1 115 ? -30.200 -10.171 21.581 1.00 95.56 115 VAL A O 1
ATOM 912 N N . LEU A 1 116 ? -29.121 -8.198 21.511 1.00 93.94 116 LEU A N 1
ATOM 913 C CA . LEU A 1 116 ? -29.634 -7.710 22.792 1.00 93.94 116 LEU A CA 1
ATOM 914 C C . LEU A 1 116 ? -30.821 -6.790 22.528 1.00 93.94 116 LEU A C 1
ATOM 916 O O . LEU A 1 116 ? -30.724 -5.865 21.719 1.00 93.94 116 LEU A O 1
ATOM 920 N N . LYS A 1 117 ? -31.943 -7.064 23.195 1.00 95.31 117 LYS A N 1
ATOM 921 C CA . LYS A 1 117 ? -33.219 -6.375 22.981 1.00 95.31 117 LYS A CA 1
ATOM 922 C C . LYS A 1 117 ? -33.685 -5.746 24.288 1.00 95.31 117 LYS A C 1
ATOM 924 O O . LYS A 1 117 ? -34.249 -6.447 25.123 1.00 95.31 117 LYS A O 1
ATOM 929 N N . LYS A 1 118 ? -33.462 -4.438 24.437 1.00 95.38 118 LYS A N 1
ATOM 930 C CA . LYS A 1 118 ? -33.928 -3.608 25.563 1.00 95.38 118 LYS A CA 1
ATOM 931 C C . LYS A 1 118 ? -33.645 -4.226 26.932 1.00 95.38 118 LYS A C 1
ATOM 933 O O . LYS A 1 118 ? -34.530 -4.337 27.777 1.00 95.38 118 LYS A O 1
ATOM 938 N N . VAL A 1 119 ? -32.407 -4.656 27.135 1.00 95.12 119 VAL A N 1
ATOM 939 C CA . VAL A 1 119 ? -31.991 -5.262 28.399 1.00 95.12 119 VAL A CA 1
ATOM 940 C C . VAL A 1 119 ? -31.735 -4.151 29.418 1.00 95.12 119 VAL A C 1
ATOM 942 O O . VAL A 1 119 ? -30.953 -3.239 29.151 1.00 95.12 119 VAL A O 1
ATOM 945 N N . SER A 1 120 ? -32.390 -4.233 30.575 1.00 95.81 120 SER A N 1
ATOM 946 C CA . SER A 1 120 ? -32.247 -3.266 31.668 1.00 95.81 120 SER A CA 1
ATOM 947 C C . SER A 1 120 ? -31.950 -3.994 32.973 1.00 95.81 120 SER A C 1
ATOM 949 O O . SER A 1 120 ? -32.721 -4.867 33.373 1.00 95.81 120 SER A O 1
ATOM 951 N N . PHE A 1 121 ? -30.845 -3.649 33.628 1.00 94.88 121 PHE A N 1
ATOM 952 C CA . PHE A 1 121 ? -30.476 -4.167 34.948 1.00 94.88 121 PHE A CA 1
ATOM 953 C C . PHE A 1 121 ? -29.432 -3.261 35.604 1.00 94.88 121 PHE A C 1
ATOM 955 O O . PHE A 1 121 ? -28.704 -2.536 34.928 1.00 94.88 121 PHE A O 1
ATOM 962 N N . THR A 1 122 ? -29.322 -3.357 36.925 1.00 96.00 122 THR A N 1
ATOM 963 C CA . THR A 1 122 ? -28.344 -2.608 37.717 1.00 96.00 122 THR A CA 1
ATOM 964 C C . THR A 1 122 ? -27.569 -3.579 38.596 1.00 96.00 122 THR A C 1
ATOM 966 O O . THR A 1 122 ? -28.172 -4.382 39.305 1.00 96.00 122 THR A O 1
ATOM 969 N N . ILE A 1 123 ? -26.241 -3.507 38.533 1.00 95.62 123 ILE A N 1
ATOM 970 C CA . ILE A 1 123 ? -25.307 -4.269 39.366 1.00 95.62 123 ILE A CA 1
ATOM 971 C C . ILE A 1 123 ? -24.761 -3.320 40.425 1.00 95.62 123 ILE A C 1
ATOM 973 O O . ILE A 1 123 ? -24.143 -2.302 40.091 1.00 95.62 123 ILE A O 1
ATOM 977 N N . LYS A 1 124 ? -24.976 -3.654 41.698 1.00 95.31 124 LYS A N 1
ATOM 978 C CA . LYS A 1 124 ? -24.551 -2.809 42.813 1.00 95.31 124 LYS A CA 1
ATOM 979 C C . LYS A 1 124 ? -23.044 -2.935 43.073 1.00 95.31 124 LYS A C 1
ATOM 981 O O . LYS A 1 124 ? -22.434 -3.959 42.747 1.00 95.31 124 LYS A O 1
ATOM 986 N N . PRO A 1 125 ? -22.431 -1.931 43.724 1.00 94.94 125 PRO A N 1
ATOM 987 C CA . PRO A 1 125 ? -21.049 -2.012 44.182 1.00 94.94 125 PRO A CA 1
ATOM 988 C C . PRO A 1 125 ? -20.753 -3.316 44.933 1.00 94.94 125 PRO A C 1
ATOM 990 O O . PRO A 1 125 ? -21.474 -3.689 45.860 1.00 94.94 125 PRO A O 1
ATOM 993 N N . LYS A 1 126 ? -19.648 -3.980 44.569 1.00 92.31 126 LYS A N 1
ATOM 994 C CA . LYS A 1 126 ? -19.138 -5.217 45.206 1.00 92.31 126 LYS A CA 1
ATOM 995 C C . LYS A 1 126 ? -20.044 -6.453 45.061 1.00 92.31 126 LYS A C 1
ATOM 997 O O . LYS A 1 126 ? -19.816 -7.455 45.742 1.00 92.31 126 LYS A O 1
ATOM 1002 N N . GLU A 1 127 ? -21.032 -6.415 44.172 1.00 93.50 127 GLU A N 1
ATOM 1003 C CA . GLU A 1 127 ? -21.897 -7.554 43.868 1.00 93.50 127 GLU A CA 1
ATOM 1004 C C . GLU A 1 127 ? -21.196 -8.564 42.935 1.00 93.50 127 GLU A C 1
ATOM 1006 O O . GLU A 1 127 ? -20.429 -8.189 42.047 1.00 93.50 127 GLU A O 1
ATOM 1011 N N . LYS A 1 128 ? -21.432 -9.867 43.144 1.00 92.88 128 LYS A N 1
ATOM 1012 C CA . LYS A 1 128 ? -20.905 -10.943 42.287 1.00 92.88 128 LYS A CA 1
ATOM 1013 C C . LYS A 1 128 ? -22.041 -11.526 41.456 1.00 92.88 128 LYS A C 1
ATOM 1015 O O . LYS A 1 128 ? -22.963 -12.107 42.018 1.00 92.88 128 LYS A O 1
ATOM 1020 N N . ILE A 1 129 ? -21.941 -11.410 40.136 1.00 94.00 129 ILE A N 1
ATOM 1021 C CA . ILE A 1 129 ? -22.966 -11.8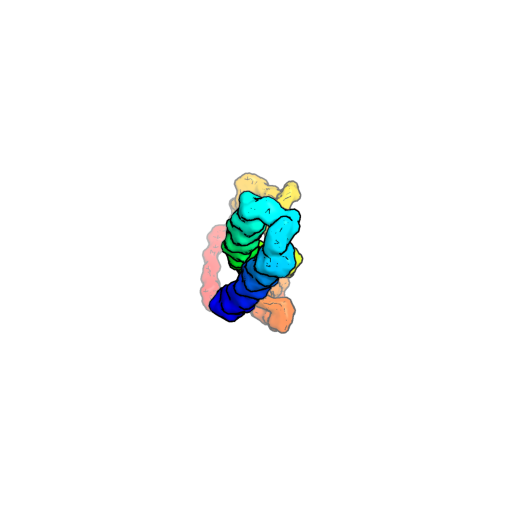65 39.192 1.00 94.00 129 ILE A CA 1
ATOM 1022 C C . ILE A 1 129 ? -22.443 -13.061 38.393 1.00 94.00 129 ILE A C 1
ATOM 1024 O O . ILE A 1 129 ? -21.303 -13.053 37.929 1.00 94.00 129 ILE A O 1
ATOM 1028 N N . GLY A 1 130 ? -23.280 -14.085 38.233 1.00 92.69 130 GLY A N 1
ATOM 1029 C CA . GLY A 1 130 ? -23.057 -15.181 37.293 1.00 92.69 130 GLY A CA 1
ATOM 1030 C C . GLY A 1 130 ? -23.886 -14.964 36.031 1.00 92.69 130 GLY A C 1
ATOM 1031 O O . GLY A 1 130 ? -25.077 -14.679 36.127 1.00 92.69 130 GLY A O 1
ATOM 1032 N N . ILE A 1 131 ? -23.260 -15.101 34.865 1.00 91.31 131 ILE A N 1
ATOM 1033 C CA . ILE A 1 131 ? -23.945 -15.125 33.568 1.00 91.31 131 ILE A CA 1
ATOM 1034 C C . ILE A 1 131 ? -24.006 -16.594 33.145 1.00 91.31 131 ILE A C 1
ATOM 1036 O O . ILE A 1 131 ? -22.959 -17.241 33.083 1.00 91.31 131 ILE A O 1
ATOM 1040 N N . VAL A 1 132 ? -25.213 -17.116 32.919 1.00 86.88 132 VAL A N 1
ATOM 1041 C CA . VAL A 1 132 ? -25.471 -18.508 32.506 1.00 86.88 132 VAL A CA 1
ATOM 1042 C C . VAL A 1 132 ? -26.082 -18.519 31.117 1.00 86.88 132 VAL A C 1
ATOM 1044 O O . VAL A 1 132 ? -26.960 -17.661 30.873 1.00 86.88 132 VAL A O 1
#

pLDDT: mean 91.13, std 4.6, range [63.94, 97.31]

Secondary structure (DSSP, 8-state):
-HHHHHHHHHHHHHHHHHHHHHHHHTTTTS-HHHHHHHHHHHHHHHHHHHHHHHHHHHHHHHHHHHHHHHHHHHHSPPPPPSS-TT-PPPTT-SSS--EEEEEEEE-SSTTSPPSEEEEEEEEPTT------

Radius of gyration: 36.41 Å; chains: 1; bounding box: 69×36×92 Å

Sequence (132 aa):
MRWLAVRLDLISIALITTTGLMIVLMHGQIPPAYSGLAISYAVQLTGLFQFTVRLASETEARFTSVERINHYIKTLSLEAPARIKNKAPSPDWPQEGEVSFENAEMRYQENLPLVLKKVSFTIKPKEKIGIV

Foldseek 3Di:
DVVVLVVLVVVLVVQLVVLVVVCVVCPPVDDPVVSVVSNVVSNVVSVVVSVVVVVVVVVVVVCVVVVVVVCCVPPDDDDDDPDDPPPDDDPCPPPQPKDWDAQDWDDPDPPDDIPDGGDTDIDGGPDDDDDD

=== Feature glossary ===
Annotated list of the representations used here:

Nearest PDB structures. The Foldseek neighbor list gives the closest experimentally determined structures in the PDB, ranked by structural alignment. TM-score near 1 means near-identical fold; near 0.3 mea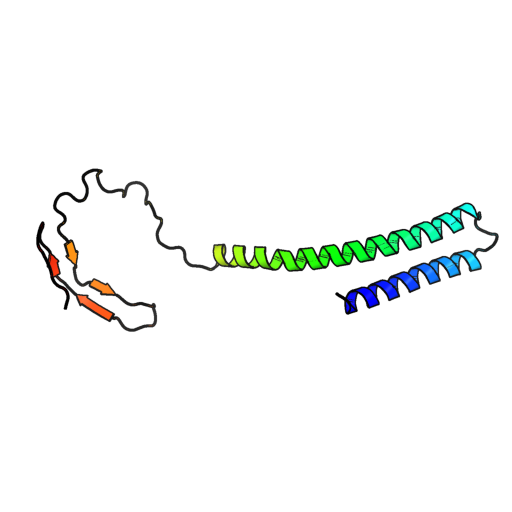ns only rough topology match. This is how one finds what a novel AlphaFold prediction most resembles in the solved-structure universe.

Foldseek 3Di. Foldseek's 3Di representation compresses backbone geometry into a per-residue letter drawn from a learned twenty-state alphabet. It captures the tertiary interaction pattern around each residue — which residues are packed against it in space, regardless of where they are in sequence.

Radius of gyration, Cα contacts, bounding box. Radius of gyration (Rg) is the root-mean-square distance of Cα atoms from their centroid — a single number for overall size and compactness. A globular domain of N residues has Rg ≈ 2.2·N^0.38 Å; an extended or disordered chain has a much larger Rg. The Cα contact count is the number of residue pairs whose Cα atoms are within 8 Å and are more than four positions apart in sequence — a standard proxy for tertiary packing density. The bounding box is the smallest axis-aligned box enclosing all Cα atoms.

InterPro / GO / CATH / organism. The annotation block draws on four external resources. InterPro: which protein families and domains the sequence belongs to. GO: standardized terms for what the protein does, what process it participates in, and where in the cell it acts. CATH: which structural fold it has in the CATH hierarchy. Organism: the species of origin.

mmCIF coordinates. The mmCIF block holds the 3D Cartesian coordinates of each backbone atom (N, Cα, C, O) in ångströms. mmCIF is the PDB's canonical archive format — a tagged-loop text representation of the atomic model.

pLDDT. pLDDT is the predicted lDDT-Cα score: AlphaFold's confidence that the local environment of each residue (all inter-atomic distances within 15 Å) is correctly placed. It is a per-residue number between 0 and 100, with higher meaning more reliable.

Backbone torsions (φ/ψ). φ (phi) and ψ (psi) are the two rotatable backbone dihedrals per residue: φ is the C(i-1)–N–Cα–C torsion, ψ is the N–Cα–C–N(i+1) torsion, both in degrees on (−180°, 180°]. α-helical residues cluster near (−60°, −45°); β-strand resid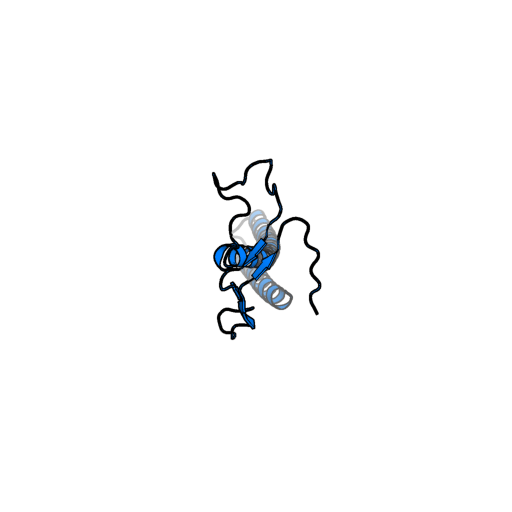ues near (−120°, +130°). A Ramachandran plot is simply a scatter of (φ, ψ) for every residue.

B-factor. For experimental (PDB) structures, the B-factor (temperature factor) quantifies the positional spread of each atom in the crystal — a combination of thermal vibration and static disorder — in units of Å². High B-factors mark flexible loops or poorly resolved regions; low B-factors mark the rigid, well-ordered core.

Secondary structure (3-state, P-SEA). SS3 is a coarse helix/strand/coil call (letters a/b/c) made by the P-SEA algorithm from inter-Cα distances and dihedrals. It is less detailed than DSSP but needs only Cα positions.

Predicted aligned error. Predicted aligned error is AlphaFold's pairwise confidence. Unlike pLDDT (per-residue), PAE is per-residue-pair and captures whether two parts of the structure are correctly placed relative to each other. Units are ångströms of expected positional error.

Solvent-accessible surface area. Solvent-accessible surface area (SASA) is the area in Å² traced out by the centre of a 1.4 Å probe sphere (a water molecule) rolled over the protein's van der Waals surface (Shrake–Rupley / Lee–Richards construction). Buried residues have near-zero SASA; fully exposed residues can exceed 200 Å². The total SASA scales roughly with the number of surface residues.

Secondary structure (8-state, DSSP). The SS8 string is DSSP's per-residue secondary-structure call. α-helix (H) means an i→i+4 H-bond ladder; β-strand (E) means the residue participates in a β-sheet; 3₁₀ (G) and π (I) are tighter and wider helices; T/S are turns/bends; '-' is loop.

Rendered structure images. Structure images are PyMOL renders from six orthogonal camera directions. Cartoon representation draws helices as coils and strands as arrows; sticks shows the backbone as bonds; surface shows the solvent-excluded envelope. Rainbow coloring maps sequence position to hue (blue→red, N→C); chain coloring assigns a distinct color per polypeptide.

Sequence. The amino-acid sequence is the protein's primary structure: the linear order of residues from the N-terminus to the C-terminus, written in one-letter code. Everything else here — the 3D coordinates, the secondary structure, the domain annotations — is ultimately a consequence of this string.

Contact-map, Ramachandran, and PAE plots. Three diagnostic plots accompany the record. The Cα contact map visualizes the tertiary structure as a 2D adjacency matrix (8 Å cutoff, sequence-local contacts suppressed). The Ramachandran plot shows the distribution of backbone (φ, ψ) torsions, with points in the α and β basins reflecting secondary structure content. The PAE plot shows AlphaFold's inter-residue confidence as a color matrix.